Protein AF-A0A4Q3MMF8-F1 (afdb_monomer_lite)

pLDDT: mean 90.1, std 11.58, range [44.69, 98.19]

Structure (mmCIF, N/CA/C/O backbone):
data_AF-A0A4Q3MMF8-F1
#
_entry.id   AF-A0A4Q3MMF8-F1
#
loop_
_atom_site.group_PDB
_atom_site.id
_atom_site.type_symbol
_atom_site.label_atom_id
_atom_site.label_alt_id
_atom_site.label_comp_id
_atom_site.label_asym_id
_atom_site.label_entity_id
_atom_site.label_seq_id
_atom_site.pdbx_PDB_ins_code
_atom_site.Cartn_x
_atom_site.Cartn_y
_atom_site.Cartn_z
_atom_site.occupancy
_atom_site.B_iso_or_equiv
_atom_site.auth_seq_id
_atom_site.auth_comp_id
_atom_site.auth_asym_id
_atom_site.auth_atom_id
_atom_site.pdbx_PDB_model_num
ATOM 1 N N . MET A 1 1 ? 4.624 -18.565 12.307 1.00 44.69 1 MET A N 1
ATOM 2 C CA . MET A 1 1 ? 3.848 -18.217 11.097 1.00 44.69 1 MET A CA 1
ATOM 3 C C . MET A 1 1 ? 4.584 -17.099 10.391 1.00 44.69 1 MET A C 1
ATOM 5 O O . MET A 1 1 ? 4.738 -16.039 10.981 1.00 44.69 1 MET A O 1
ATOM 9 N N . THR A 1 2 ? 5.098 -17.344 9.190 1.00 57.53 2 THR A N 1
ATOM 10 C CA . THR A 1 2 ? 5.682 -16.291 8.351 1.00 57.53 2 THR A CA 1
ATOM 11 C C . THR A 1 2 ? 4.558 -15.331 7.962 1.00 57.53 2 THR A C 1
ATOM 13 O O . THR A 1 2 ? 3.508 -15.782 7.501 1.00 57.53 2 THR A O 1
ATOM 16 N N . LYS A 1 3 ? 4.723 -14.029 8.215 1.00 65.62 3 LYS A N 1
ATOM 17 C CA . LYS A 1 3 ? 3.769 -13.013 7.751 1.00 65.62 3 LYS A CA 1
ATOM 18 C C . LYS A 1 3 ? 3.705 -13.118 6.218 1.00 65.62 3 LYS A C 1
ATOM 20 O O . LYS A 1 3 ? 4.772 -13.172 5.610 1.00 65.62 3 LYS A O 1
ATOM 25 N N . PRO A 1 4 ? 2.515 -13.214 5.598 1.00 69.44 4 PRO A N 1
ATOM 26 C CA . PRO A 1 4 ? 2.426 -13.294 4.147 1.00 69.44 4 PRO A CA 1
ATOM 27 C C . PRO A 1 4 ? 3.050 -12.033 3.558 1.00 69.44 4 PRO A C 1
ATOM 29 O O . PRO A 1 4 ? 2.666 -10.932 3.956 1.00 69.44 4 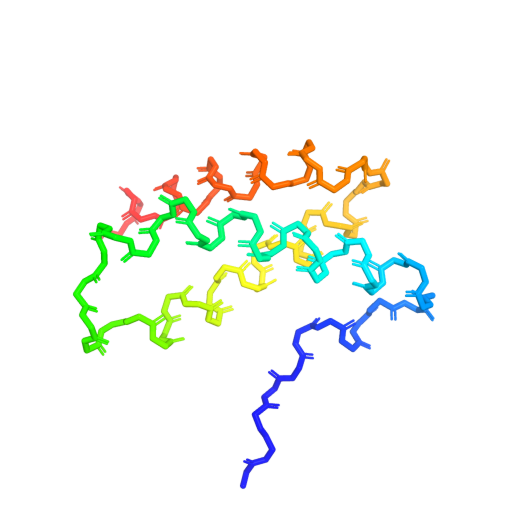PRO A O 1
ATOM 32 N N . ASP A 1 5 ? 4.019 -12.215 2.667 1.00 83.25 5 ASP A N 1
ATOM 33 C CA . ASP A 1 5 ? 4.630 -11.146 1.889 1.00 83.25 5 ASP A CA 1
ATOM 34 C C . ASP A 1 5 ? 3.809 -10.957 0.607 1.00 83.25 5 ASP A C 1
ATOM 36 O O . ASP A 1 5 ? 3.873 -11.806 -0.287 1.00 83.25 5 ASP A O 1
ATOM 40 N N . PRO A 1 6 ? 2.994 -9.892 0.501 1.00 85.62 6 PRO A N 1
ATOM 41 C CA . PRO A 1 6 ? 2.163 -9.680 -0.674 1.00 85.62 6 PRO A CA 1
ATOM 42 C C . PRO A 1 6 ? 2.995 -9.407 -1.931 1.00 85.62 6 PRO A C 1
ATOM 44 O O . PRO A 1 6 ? 2.499 -9.640 -3.028 1.00 85.62 6 PRO A O 1
ATOM 47 N N . PHE A 1 7 ? 4.234 -8.919 -1.796 1.00 87.62 7 PHE A N 1
ATOM 48 C CA . PHE A 1 7 ? 5.082 -8.540 -2.927 1.00 87.62 7 PHE A CA 1
ATOM 49 C C . PHE A 1 7 ? 5.757 -9.739 -3.591 1.00 87.62 7 PHE A C 1
ATOM 51 O O . PHE A 1 7 ? 6.160 -9.630 -4.744 1.00 87.62 7 PHE A O 1
ATOM 58 N N . ALA A 1 8 ? 5.788 -10.898 -2.926 1.00 86.75 8 ALA A N 1
ATOM 59 C CA . ALA A 1 8 ? 6.360 -12.136 -3.458 1.00 86.75 8 ALA A CA 1
ATOM 60 C C . ALA A 1 8 ? 5.668 -12.657 -4.737 1.00 86.75 8 ALA A C 1
ATOM 62 O O . ALA A 1 8 ? 6.179 -13.569 -5.379 1.00 86.75 8 ALA A O 1
ATOM 63 N N . ILE A 1 9 ? 4.504 -12.107 -5.104 1.00 88.75 9 ILE A N 1
ATOM 64 C CA . ILE A 1 9 ? 3.826 -12.403 -6.375 1.00 88.75 9 ILE A CA 1
ATOM 65 C C . ILE A 1 9 ? 4.444 -11.666 -7.574 1.00 88.75 9 ILE A C 1
ATOM 67 O O . ILE A 1 9 ? 4.163 -12.024 -8.713 1.00 88.75 9 ILE A O 1
ATOM 71 N N . LEU A 1 10 ? 5.235 -10.617 -7.337 1.00 89.31 10 LEU A N 1
ATOM 72 C CA . LEU A 1 10 ? 5.901 -9.859 -8.391 1.00 89.31 10 LEU A CA 1
ATOM 73 C C . LEU A 1 10 ? 7.179 -10.596 -8.797 1.00 89.31 10 LEU A C 1
ATOM 75 O O . LEU A 1 10 ? 7.988 -10.967 -7.948 1.00 89.31 10 LEU A O 1
ATOM 79 N N . GLU A 1 11 ? 7.353 -10.817 -10.097 1.00 88.75 11 GLU A N 1
ATOM 80 C CA . GLU A 1 11 ? 8.425 -11.673 -10.615 1.00 88.75 11 GLU A CA 1
ATOM 81 C C . GLU A 1 11 ? 9.773 -10.953 -10.648 1.00 88.75 11 GLU A C 1
ATOM 83 O O . GLU A 1 11 ? 10.823 -11.570 -10.446 1.00 88.75 11 GLU A O 1
ATOM 88 N N . TYR A 1 12 ? 9.760 -9.641 -10.896 1.00 91.06 12 TYR A N 1
ATOM 89 C CA . TYR A 1 12 ? 10.984 -8.893 -11.123 1.00 91.06 12 TYR A CA 1
ATOM 90 C C . TYR A 1 12 ? 11.372 -8.011 -9.925 1.00 91.06 12 TYR A C 1
ATOM 92 O O . TYR A 1 12 ? 10.547 -7.246 -9.420 1.00 91.06 12 TYR A O 1
ATOM 100 N N . PRO A 1 13 ? 12.660 -7.989 -9.520 1.00 92.12 13 PRO A N 1
ATOM 101 C CA . PRO A 1 13 ? 13.123 -7.175 -8.390 1.00 92.12 13 PRO A CA 1
ATOM 102 C C . PRO A 1 13 ? 12.806 -5.679 -8.508 1.00 92.12 13 PRO A C 1
ATOM 104 O O . PRO A 1 13 ? 12.535 -5.015 -7.511 1.00 92.12 13 PRO A O 1
ATOM 107 N N . HIS A 1 14 ? 12.818 -5.133 -9.727 1.00 90.69 14 HIS A N 1
ATOM 108 C CA . HIS A 1 14 ? 12.493 -3.725 -9.956 1.00 90.69 14 HIS A CA 1
ATOM 109 C C . HIS A 1 14 ? 10.995 -3.433 -9.767 1.00 90.69 14 HIS A C 1
ATOM 111 O O . HIS A 1 14 ? 10.632 -2.327 -9.375 1.00 90.69 14 HIS A O 1
ATOM 117 N N . GLU A 1 15 ? 10.118 -4.411 -10.007 1.00 92.44 15 GLU A N 1
ATOM 118 C CA . GLU A 1 15 ? 8.687 -4.291 -9.724 1.00 92.44 15 GLU A CA 1
ATOM 119 C C . GLU A 1 15 ? 8.415 -4.356 -8.229 1.00 92.44 15 GLU A C 1
ATOM 121 O O . GLU A 1 15 ? 7.625 -3.552 -7.735 1.00 92.44 15 GLU A O 1
ATOM 126 N N . ILE A 1 16 ? 9.113 -5.247 -7.517 1.00 94.50 16 ILE A N 1
ATOM 127 C CA . ILE A 1 16 ? 9.072 -5.328 -6.054 1.00 94.50 16 ILE A CA 1
ATOM 128 C C . ILE A 1 16 ? 9.470 -3.976 -5.460 1.00 94.50 16 ILE A C 1
ATOM 130 O O . ILE A 1 16 ? 8.655 -3.354 -4.787 1.00 94.50 16 ILE A O 1
ATOM 134 N N . ALA A 1 17 ? 10.649 -3.450 -5.807 1.00 94.56 17 ALA A N 1
ATOM 135 C CA . ALA A 1 17 ? 11.133 -2.171 -5.281 1.00 94.56 17 ALA A CA 1
ATOM 136 C C . ALA A 1 17 ? 10.184 -0.995 -5.592 1.00 94.56 17 ALA A C 1
ATOM 138 O O . ALA A 1 17 ? 9.965 -0.105 -4.767 1.00 94.56 17 ALA A O 1
ATOM 139 N N . ARG A 1 18 ? 9.590 -0.989 -6.790 1.00 94.38 18 ARG A N 1
ATOM 140 C CA . ARG A 1 18 ? 8.603 0.013 -7.216 1.00 94.38 18 ARG A CA 1
ATOM 141 C C . ARG A 1 18 ? 7.321 -0.065 -6.389 1.00 94.38 18 ARG A C 1
ATOM 143 O O . ARG A 1 18 ? 6.814 0.969 -5.953 1.00 94.38 18 ARG A O 1
ATOM 150 N N . ALA A 1 19 ? 6.812 -1.272 -6.159 1.00 95.75 19 ALA A N 1
ATOM 151 C CA . ALA A 1 19 ? 5.614 -1.512 -5.369 1.00 95.75 19 ALA A CA 1
ATOM 152 C C . ALA A 1 19 ? 5.853 -1.237 -3.874 1.00 95.75 19 ALA A C 1
ATOM 154 O O . ALA A 1 19 ? 5.019 -0.600 -3.237 1.00 95.75 19 ALA A O 1
ATOM 155 N N . GLU A 1 20 ? 7.001 -1.626 -3.322 1.00 95.38 20 GLU A N 1
ATOM 156 C CA . GLU A 1 20 ? 7.392 -1.306 -1.945 1.00 95.38 20 GLU A CA 1
ATOM 157 C C . GLU A 1 20 ? 7.429 0.207 -1.726 1.00 95.38 20 GLU A C 1
ATOM 159 O O . GLU A 1 20 ? 6.741 0.722 -0.841 1.00 95.38 20 GLU A O 1
ATOM 164 N N . ARG A 1 21 ? 8.119 0.943 -2.608 1.00 96.88 21 ARG A N 1
ATOM 165 C CA . ARG A 1 21 ? 8.195 2.406 -2.537 1.00 96.88 21 ARG A CA 1
ATOM 166 C C . ARG A 1 21 ? 6.823 3.067 -2.654 1.00 96.88 21 ARG A C 1
ATOM 168 O O . ARG A 1 21 ? 6.518 3.994 -1.907 1.00 96.88 21 ARG A O 1
ATOM 175 N N . ALA A 1 22 ? 5.975 2.593 -3.565 1.00 97.56 22 ALA A N 1
ATOM 176 C CA . ALA A 1 22 ? 4.603 3.083 -3.670 1.00 97.56 22 ALA A CA 1
ATOM 177 C C . ALA A 1 22 ? 3.796 2.808 -2.388 1.00 97.56 22 ALA A C 1
ATOM 179 O O . ALA A 1 22 ? 3.009 3.652 -1.960 1.00 97.56 22 ALA A O 1
ATOM 180 N N . GLY A 1 23 ? 4.009 1.652 -1.754 1.00 97.19 23 GLY A N 1
ATOM 181 C CA . GLY A 1 23 ? 3.387 1.285 -0.486 1.00 97.19 23 GLY A CA 1
ATOM 182 C C . GLY A 1 23 ? 3.823 2.165 0.680 1.00 97.19 23 GLY A C 1
ATOM 183 O O . GLY A 1 23 ? 2.972 2.571 1.467 1.00 97.19 23 GLY A O 1
ATOM 184 N N . GLU A 1 24 ? 5.104 2.517 0.769 1.00 97.56 24 GLU A N 1
ATOM 185 C CA . GLU A 1 24 ? 5.624 3.454 1.774 1.00 97.56 24 GLU A CA 1
ATOM 186 C C . GLU A 1 24 ? 5.022 4.856 1.613 1.00 97.56 24 GLU A C 1
ATOM 188 O O . GLU A 1 24 ? 4.536 5.448 2.582 1.00 97.56 24 GLU A O 1
ATOM 193 N N . ILE A 1 25 ? 4.978 5.365 0.376 1.00 98.19 25 ILE A N 1
ATOM 194 C CA . ILE A 1 25 ? 4.376 6.669 0.063 1.00 98.19 25 ILE A CA 1
ATOM 195 C C . ILE A 1 25 ? 2.883 6.654 0.415 1.00 98.19 25 ILE A C 1
ATOM 197 O O . ILE A 1 25 ? 2.398 7.537 1.119 1.00 98.19 25 ILE A O 1
ATOM 201 N N . ALA A 1 26 ? 2.151 5.631 -0.028 1.00 97.75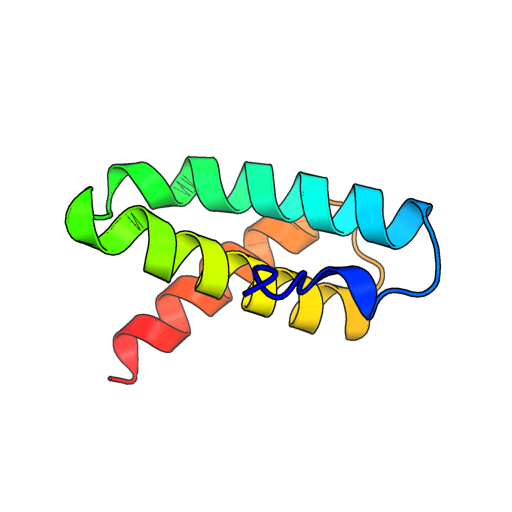 26 ALA A N 1
ATOM 202 C CA . ALA A 1 26 ? 0.722 5.519 0.239 1.00 97.75 26 ALA A CA 1
ATOM 203 C C . ALA A 1 26 ? 0.418 5.361 1.735 1.00 97.75 26 ALA A C 1
ATOM 205 O O . ALA A 1 26 ? -0.550 5.938 2.228 1.00 97.75 26 ALA A O 1
ATOM 206 N N . TRP A 1 27 ? 1.228 4.585 2.458 1.00 97.94 27 TRP A N 1
ATOM 207 C CA . TRP A 1 27 ? 1.043 4.352 3.886 1.00 97.94 27 TRP A CA 1
ATOM 208 C C . TRP A 1 27 ? 1.301 5.610 4.713 1.00 97.94 27 TRP A C 1
ATOM 210 O O . TRP A 1 27 ? 0.442 5.973 5.514 1.00 97.94 27 TRP A O 1
ATOM 220 N N . SER A 1 28 ? 2.410 6.316 4.467 1.00 97.56 28 SER A N 1
ATOM 221 C CA . SER A 1 28 ? 2.729 7.561 5.186 1.00 97.56 28 SER A CA 1
ATOM 222 C C . SER A 1 28 ? 1.651 8.638 5.017 1.00 97.56 28 SER A C 1
ATOM 224 O O . SER A 1 28 ? 1.411 9.429 5.926 1.00 97.56 28 SER A O 1
ATOM 226 N N . TYR A 1 29 ? 0.937 8.631 3.886 1.00 96.94 29 TYR A N 1
ATOM 227 C CA . TYR A 1 29 ? -0.204 9.515 3.664 1.00 96.94 29 TYR A CA 1
ATOM 228 C C . TYR A 1 29 ? -1.428 9.165 4.530 1.00 96.94 29 TYR A C 1
ATOM 230 O O . TYR A 1 29 ? -2.110 10.065 5.018 1.00 96.94 29 TYR A O 1
ATOM 238 N N . VAL A 1 30 ? -1.742 7.877 4.719 1.00 95.75 30 VAL A N 1
ATOM 239 C CA . VAL A 1 30 ? -2.996 7.454 5.380 1.00 95.75 30 VAL A CA 1
ATOM 240 C C . VAL A 1 30 ? -2.844 7.117 6.863 1.00 95.75 30 VAL A C 1
ATOM 242 O O . VAL A 1 30 ? -3.837 7.151 7.589 1.00 95.75 30 VAL A O 1
ATOM 245 N N . GLU A 1 31 ? -1.642 6.766 7.331 1.00 95.69 31 GLU A N 1
ATOM 246 C CA . GLU A 1 31 ? -1.442 6.181 8.665 1.00 95.69 31 GLU A CA 1
ATOM 247 C C . GLU A 1 31 ? -1.863 7.108 9.810 1.00 95.69 31 GLU A C 1
ATOM 249 O O . GLU A 1 31 ? -2.409 6.639 10.810 1.00 95.69 31 GLU A O 1
ATOM 254 N N . GLY A 1 32 ? -1.700 8.425 9.632 1.00 95.06 32 GLY A N 1
ATOM 255 C CA . GLY A 1 32 ? -2.095 9.433 10.618 1.00 95.06 32 GLY A CA 1
ATOM 256 C C . GLY A 1 32 ? -3.605 9.486 10.883 1.00 95.06 32 GLY A C 1
ATOM 257 O O . GLY A 1 32 ? -4.024 9.960 11.935 1.00 95.06 32 GLY A O 1
ATOM 258 N N . GLY A 1 33 ? -4.426 8.970 9.962 1.00 93.62 33 GLY A N 1
ATOM 259 C CA . GLY A 1 33 ? -5.879 8.866 10.117 1.00 93.62 33 GLY A CA 1
ATOM 260 C C . GLY A 1 33 ? -6.363 7.529 10.686 1.00 93.62 33 GLY A C 1
ATOM 261 O O . GLY A 1 33 ? -7.571 7.317 10.778 1.00 93.62 33 GLY A O 1
ATOM 262 N N . ILE A 1 34 ? -5.458 6.605 11.027 1.00 94.88 34 ILE A N 1
ATOM 263 C CA . ILE A 1 34 ? -5.794 5.232 11.424 1.00 94.88 34 ILE A CA 1
ATOM 264 C C . ILE A 1 34 ? -5.409 5.010 12.895 1.00 94.88 34 ILE A C 1
ATOM 266 O O . ILE A 1 34 ? -4.246 5.217 13.254 1.00 94.88 34 ILE A O 1
ATOM 270 N N . PRO A 1 35 ? -6.336 4.533 13.754 1.00 96.00 35 PRO A N 1
ATOM 271 C CA . PRO A 1 35 ? -6.014 4.190 15.137 1.00 96.00 35 PRO A CA 1
ATOM 272 C C . PRO A 1 35 ? -4.857 3.191 15.217 1.00 96.00 35 PRO A C 1
ATOM 274 O O . PRO A 1 35 ? -4.840 2.210 14.475 1.00 96.00 35 PRO A O 1
ATOM 277 N N . VAL A 1 36 ? -3.927 3.387 16.158 1.00 94.81 36 VAL A N 1
ATOM 278 C CA . VAL A 1 36 ? -2.715 2.550 16.309 1.00 94.81 36 VAL A CA 1
ATOM 279 C C . VAL A 1 36 ? -3.042 1.054 16.366 1.00 94.81 36 VAL A C 1
ATOM 281 O O . VAL A 1 36 ? -2.379 0.246 15.722 1.00 94.81 36 VAL A O 1
ATOM 284 N N . VAL A 1 37 ? -4.125 0.685 17.058 1.00 95.75 37 VAL A N 1
ATOM 285 C CA . VAL A 1 37 ? -4.595 -0.709 17.174 1.00 95.75 37 VAL A CA 1
ATOM 286 C C . VAL A 1 37 ? -4.997 -1.338 15.833 1.00 95.75 37 VAL A C 1
ATOM 288 O O . VAL A 1 37 ? -5.004 -2.558 15.697 1.00 95.75 37 VAL A O 1
ATOM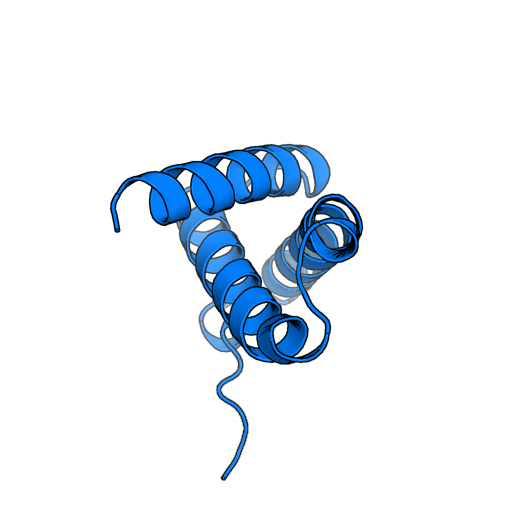 291 N N . GLU A 1 38 ? -5.324 -0.523 14.830 1.00 95.00 38 GLU A N 1
ATOM 292 C CA . GLU A 1 38 ? -5.700 -0.967 13.490 1.00 95.00 38 GLU A CA 1
ATOM 293 C C . GLU A 1 38 ? -4.575 -0.826 12.461 1.00 95.00 38 GLU A C 1
ATOM 295 O O . GLU A 1 38 ? -4.684 -1.410 11.378 1.00 95.00 38 GLU A O 1
ATOM 300 N N . GLN A 1 39 ? -3.511 -0.077 12.768 1.00 94.12 39 GLN A N 1
ATOM 301 C CA . GLN A 1 39 ? -2.483 0.297 11.794 1.00 94.12 39 GLN A CA 1
ATOM 302 C C . GLN A 1 39 ? -1.854 -0.915 11.116 1.00 94.12 39 GLN A C 1
ATOM 304 O O . GLN A 1 39 ? -1.791 -0.958 9.894 1.00 94.12 39 GLN A O 1
ATOM 309 N N . GLU A 1 40 ? -1.483 -1.948 11.869 1.00 93.69 40 GLU A N 1
ATOM 310 C CA . GLU A 1 40 ? -0.862 -3.147 11.299 1.00 93.69 40 GLU A CA 1
ATOM 311 C C . GLU A 1 40 ? -1.786 -3.863 10.299 1.00 93.69 40 GLU A C 1
ATOM 313 O O . GLU A 1 40 ? -1.395 -4.201 9.178 1.00 93.69 40 GLU A O 1
ATOM 318 N N . ARG A 1 41 ? -3.064 -4.022 10.663 1.00 93.31 41 ARG A N 1
ATOM 319 C CA . ARG A 1 41 ? -4.083 -4.622 9.792 1.00 93.31 41 ARG A CA 1
ATOM 320 C C . ARG A 1 41 ? -4.289 -3.790 8.527 1.00 93.31 41 ARG A C 1
ATOM 322 O O . ARG A 1 41 ? -4.424 -4.341 7.432 1.00 93.31 41 ARG A O 1
ATOM 329 N N . GLN A 1 42 ? -4.333 -2.469 8.668 1.00 95.25 42 GLN A N 1
ATOM 330 C CA . GLN A 1 42 ? -4.525 -1.556 7.547 1.00 95.25 42 GLN A CA 1
ATOM 331 C C . GLN A 1 42 ? -3.286 -1.453 6.653 1.00 95.25 42 GLN A C 1
ATOM 333 O O . GLN A 1 42 ? -3.435 -1.371 5.436 1.00 95.25 42 GLN A O 1
ATOM 338 N N . ARG A 1 43 ? -2.080 -1.555 7.215 1.00 95.12 43 ARG A N 1
ATOM 339 C CA . ARG A 1 43 ? -0.820 -1.587 6.470 1.00 95.12 43 ARG A CA 1
ATOM 340 C C . ARG A 1 43 ? -0.728 -2.829 5.592 1.00 95.12 43 ARG A C 1
ATOM 342 O O . ARG A 1 43 ? -0.426 -2.719 4.408 1.00 95.12 43 ARG A O 1
ATOM 349 N N . ILE A 1 44 ? -1.087 -3.998 6.131 1.00 94.12 44 ILE A N 1
ATOM 350 C CA . ILE A 1 44 ? -1.190 -5.239 5.346 1.00 94.12 44 ILE A CA 1
ATOM 351 C C . ILE A 1 44 ? -2.203 -5.061 4.208 1.00 94.12 44 ILE A C 1
ATOM 353 O O . ILE A 1 44 ? -1.924 -5.392 3.058 1.00 94.12 44 ILE A O 1
ATOM 357 N N . ARG A 1 45 ? -3.374 -4.486 4.501 1.00 95.00 45 ARG A N 1
ATOM 358 C CA . ARG A 1 45 ? -4.395 -4.202 3.484 1.00 95.00 45 ARG A CA 1
ATOM 359 C C . ARG A 1 45 ? -3.894 -3.239 2.401 1.00 95.00 45 ARG A C 1
ATOM 361 O O . ARG A 1 45 ? -4.216 -3.458 1.235 1.00 95.00 45 ARG A O 1
ATOM 368 N N . MET A 1 46 ? -3.133 -2.206 2.762 1.00 96.56 46 MET A N 1
ATOM 369 C CA . MET 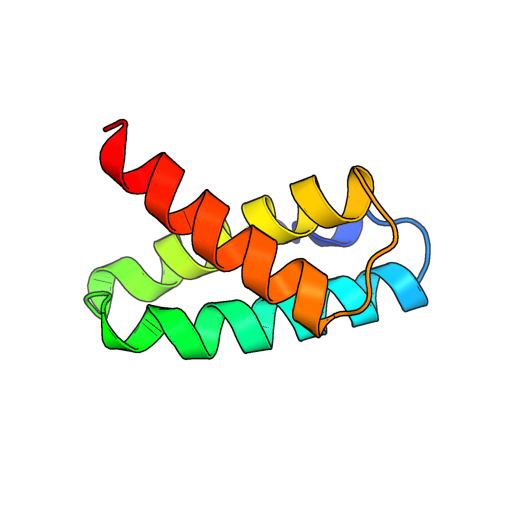A 1 46 ? -2.509 -1.289 1.805 1.00 96.56 46 MET A CA 1
ATOM 370 C C . MET A 1 46 ? -1.537 -2.037 0.887 1.00 96.56 46 MET A C 1
ATOM 372 O O . MET A 1 46 ? -1.641 -1.894 -0.326 1.00 96.56 46 MET A O 1
ATOM 376 N N . ALA A 1 47 ? -0.678 -2.904 1.432 1.00 95.75 47 ALA A N 1
ATOM 377 C CA . ALA A 1 47 ? 0.246 -3.710 0.630 1.00 95.75 47 ALA A CA 1
ATOM 378 C C . ALA A 1 47 ? -0.489 -4.566 -0.420 1.00 95.75 47 ALA A C 1
ATOM 380 O O . ALA A 1 47 ? -0.133 -4.538 -1.594 1.00 95.75 47 ALA A O 1
ATOM 381 N N . TYR A 1 48 ? -1.591 -5.231 -0.050 1.00 94.81 48 TYR A N 1
ATOM 382 C CA . TYR A 1 48 ? -2.418 -5.966 -1.019 1.00 94.81 48 TYR A CA 1
ATOM 383 C C . TYR A 1 48 ? -3.050 -5.070 -2.093 1.00 94.81 48 TYR A C 1
ATOM 385 O O . TYR A 1 48 ? -3.178 -5.484 -3.246 1.00 94.81 48 TYR A O 1
ATOM 393 N N . VAL A 1 49 ? -3.472 -3.852 -1.737 1.00 96.06 49 VAL A N 1
ATOM 394 C CA . VAL A 1 49 ? -3.990 -2.885 -2.716 1.00 96.06 49 VAL A CA 1
ATOM 395 C C . VAL A 1 49 ? -2.893 -2.500 -3.706 1.00 96.06 49 VAL A C 1
ATOM 397 O O . VAL A 1 49 ? -3.125 -2.571 -4.911 1.00 96.06 49 VAL A O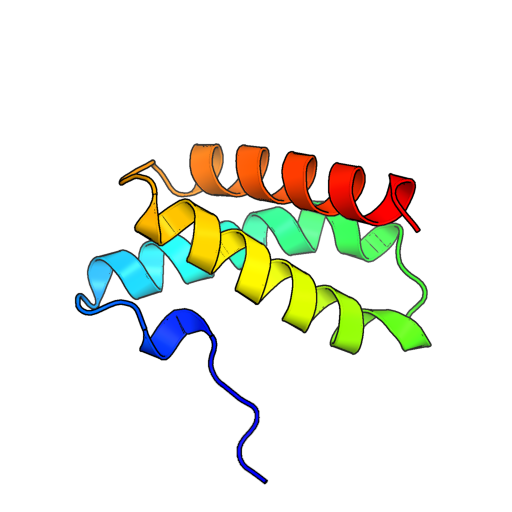 1
ATOM 400 N N . VAL A 1 50 ? -1.708 -2.149 -3.210 1.00 96.56 50 VAL A N 1
ATOM 401 C CA . VAL A 1 50 ? -0.560 -1.754 -4.032 1.00 96.56 50 VAL A CA 1
ATOM 402 C C . VAL A 1 50 ? -0.161 -2.872 -4.987 1.00 96.56 50 VAL A C 1
ATOM 404 O O . VAL A 1 50 ? -0.072 -2.630 -6.185 1.00 96.56 50 VAL A O 1
ATOM 407 N N . VAL A 1 51 ? -0.023 -4.102 -4.490 1.00 95.06 51 VAL A N 1
ATOM 408 C CA . VAL A 1 51 ? 0.313 -5.271 -5.313 1.00 95.06 51 VAL A CA 1
ATOM 409 C C . VAL A 1 51 ? -0.730 -5.511 -6.401 1.00 95.06 51 VAL A C 1
ATOM 411 O O . VAL A 1 51 ? -0.367 -5.697 -7.558 1.00 95.06 51 VAL A O 1
ATOM 414 N N . SER A 1 52 ? -2.027 -5.433 -6.073 1.00 94.38 52 SER A N 1
ATOM 415 C CA . SER A 1 52 ? -3.077 -5.607 -7.087 1.00 94.38 52 SER A CA 1
ATOM 416 C C . SER A 1 52 ? -2.969 -4.581 -8.220 1.00 94.38 52 SER A C 1
ATOM 418 O O . SER A 1 52 ? -3.135 -4.927 -9.383 1.00 94.38 52 SER A O 1
ATOM 420 N N . LEU A 1 53 ? -2.627 -3.332 -7.892 1.00 95.00 53 LEU A N 1
ATOM 421 C CA . LEU A 1 53 ? -2.479 -2.256 -8.870 1.00 95.00 53 LEU A CA 1
ATOM 422 C C . LEU A 1 53 ? -1.160 -2.354 -9.651 1.00 95.00 53 LEU A C 1
ATOM 424 O O . LEU A 1 53 ? -1.131 -1.991 -10.824 1.00 95.00 53 LEU A O 1
ATOM 428 N N . ALA A 1 54 ? -0.093 -2.854 -9.019 1.00 93.50 54 ALA A N 1
ATOM 429 C CA . ALA A 1 54 ? 1.208 -3.066 -9.647 1.00 93.50 54 ALA A CA 1
ATOM 430 C C . ALA A 1 54 ? 1.157 -4.158 -10.726 1.00 93.50 54 ALA A C 1
ATOM 432 O O . ALA A 1 54 ? 1.812 -4.011 -11.755 1.00 93.50 54 ALA A O 1
ATOM 433 N N . ILE A 1 55 ? 0.346 -5.203 -10.511 1.00 92.00 55 ILE A N 1
ATOM 434 C CA . ILE A 1 55 ? 0.071 -6.257 -11.503 1.00 92.00 55 ILE A CA 1
ATOM 435 C C . ILE A 1 55 ? -0.753 -5.705 -12.674 1.00 92.00 55 ILE A C 1
ATOM 437 O O . ILE A 1 55 ? -0.509 -6.054 -13.823 1.00 92.00 55 ILE A O 1
ATOM 441 N N . GLU A 1 56 ? -1.734 -4.837 -12.403 1.00 90.62 56 GLU A N 1
ATOM 442 C CA . GLU A 1 56 ? -2.578 -4.248 -13.452 1.00 90.62 56 GLU A CA 1
ATOM 443 C C . GLU A 1 56 ? -1.782 -3.353 -14.414 1.00 90.62 56 GLU A C 1
ATOM 445 O O . GLU A 1 56 ? -2.124 -3.268 -15.596 1.00 90.62 56 GLU A O 1
ATOM 450 N N . ARG A 1 57 ? -0.775 -2.622 -13.911 1.00 87.81 57 ARG A N 1
ATOM 451 C CA . ARG A 1 57 ? -0.033 -1.647 -14.715 1.00 87.81 57 ARG A CA 1
ATOM 452 C C . ARG A 1 57 ? 1.368 -1.342 -14.181 1.00 87.81 57 ARG A C 1
ATOM 454 O O . ARG A 1 57 ? 1.583 -1.095 -12.992 1.00 87.81 57 ARG A O 1
ATOM 461 N N . ALA A 1 58 ? 2.306 -1.209 -15.115 1.00 81.56 58 ALA A N 1
ATOM 462 C CA . ALA A 1 58 ? 3.597 -0.581 -14.873 1.00 81.56 58 ALA A CA 1
ATOM 463 C C . ALA A 1 58 ? 3.456 0.956 -14.812 1.00 81.56 58 ALA A C 1
ATOM 465 O O . ALA A 1 58 ? 3.505 1.632 -15.836 1.00 81.56 58 ALA A O 1
ATOM 466 N N . ASP A 1 59 ? 3.233 1.491 -13.610 1.00 83.69 59 ASP A N 1
ATOM 467 C CA . ASP A 1 59 ? 3.234 2.929 -13.294 1.00 83.69 59 ASP A CA 1
ATOM 468 C C . ASP A 1 59 ? 4.492 3.324 -12.503 1.00 83.69 59 ASP A C 1
ATOM 470 O O . ASP A 1 59 ? 5.042 2.487 -11.781 1.00 83.69 59 ASP A O 1
ATOM 474 N N . GLU A 1 60 ? 4.888 4.601 -12.561 1.00 92.88 60 GLU A N 1
ATOM 475 C CA . GLU A 1 60 ? 5.855 5.194 -11.625 1.00 92.88 60 GLU A CA 1
ATOM 476 C C . GLU A 1 60 ? 5.374 5.038 -10.163 1.00 92.88 60 GLU A C 1
ATOM 478 O O . GLU A 1 60 ? 4.162 5.051 -9.910 1.00 92.88 60 GLU A O 1
ATOM 483 N N . PRO A 1 61 ? 6.281 4.933 -9.167 1.00 93.06 61 PRO A N 1
ATOM 484 C CA . PRO A 1 61 ? 5.900 4.700 -7.771 1.00 93.06 61 PRO A CA 1
ATOM 485 C C . PRO A 1 61 ? 4.873 5.703 -7.225 1.00 93.06 61 PRO A C 1
ATOM 487 O O . PRO A 1 61 ? 3.971 5.324 -6.480 1.00 93.06 61 PRO A O 1
ATOM 490 N N . THR A 1 62 ? 4.983 6.978 -7.607 1.00 96.00 62 THR A N 1
ATOM 491 C CA . THR A 1 62 ? 4.082 8.047 -7.149 1.00 96.00 62 THR A CA 1
ATOM 492 C C . THR A 1 62 ? 2.665 7.885 -7.703 1.00 96.00 62 THR A C 1
ATOM 494 O O . THR A 1 62 ? 1.691 8.019 -6.962 1.00 96.00 62 THR A O 1
ATOM 497 N N . ASP A 1 63 ? 2.531 7.542 -8.984 1.00 96.50 63 ASP A N 1
ATOM 498 C CA . ASP A 1 63 ? 1.224 7.319 -9.611 1.00 96.50 63 ASP A CA 1
ATOM 499 C C . ASP A 1 63 ? 0.546 6.070 -9.040 1.00 96.50 63 ASP A C 1
ATOM 501 O O . ASP A 1 63 ? -0.651 6.082 -8.722 1.00 96.50 63 ASP A O 1
ATOM 505 N N . LEU A 1 64 ? 1.331 5.010 -8.822 1.00 97.12 64 LEU A N 1
ATOM 506 C CA . LEU A 1 64 ? 0.875 3.800 -8.149 1.00 97.12 64 LEU A CA 1
ATOM 507 C C . LEU A 1 64 ? 0.398 4.102 -6.719 1.00 97.12 64 LEU A C 1
ATOM 509 O O . LEU A 1 64 ? -0.673 3.634 -6.321 1.00 97.12 64 LEU A O 1
ATOM 513 N N . ALA A 1 65 ? 1.131 4.932 -5.972 1.00 98.00 65 ALA A N 1
ATOM 514 C CA . ALA A 1 65 ? 0.754 5.352 -4.625 1.00 98.00 65 ALA A CA 1
ATOM 515 C C . ALA A 1 65 ? -0.569 6.136 -4.613 1.00 98.00 65 ALA A C 1
ATOM 517 O O . ALA A 1 65 ? -1.465 5.815 -3.829 1.00 98.00 65 ALA A O 1
ATOM 518 N N . HIS A 1 66 ? -0.754 7.102 -5.519 1.00 97.38 66 HIS A N 1
ATOM 519 C CA . HIS A 1 66 ? -2.011 7.852 -5.633 1.00 97.38 66 HIS A CA 1
ATOM 520 C C . HIS A 1 66 ? -3.212 6.940 -5.920 1.00 97.38 66 HIS A C 1
ATOM 522 O O . HIS A 1 66 ? -4.271 7.066 -5.294 1.00 97.38 66 HIS A O 1
ATOM 528 N N . ARG A 1 67 ? -3.053 5.974 -6.835 1.00 96.69 67 ARG A N 1
ATOM 529 C CA . ARG A 1 67 ? -4.095 4.976 -7.122 1.00 96.69 67 ARG A CA 1
ATOM 530 C C . ARG A 1 67 ? -4.376 4.091 -5.908 1.00 96.69 67 ARG A C 1
ATOM 532 O O . ARG A 1 67 ? -5.544 3.798 -5.637 1.00 96.69 67 ARG A O 1
ATOM 539 N N . ALA A 1 68 ? -3.334 3.687 -5.182 1.00 97.25 68 ALA A N 1
ATOM 540 C CA . ALA A 1 68 ? -3.455 2.860 -3.989 1.00 97.25 68 ALA A CA 1
ATOM 541 C C . ALA A 1 68 ? -4.222 3.578 -2.875 1.00 97.25 68 ALA A C 1
ATOM 543 O O . ALA A 1 68 ? -5.176 3.006 -2.351 1.00 97.25 68 ALA A O 1
ATOM 544 N N . ILE A 1 69 ? -3.898 4.845 -2.590 1.00 97.38 69 ILE A N 1
ATOM 545 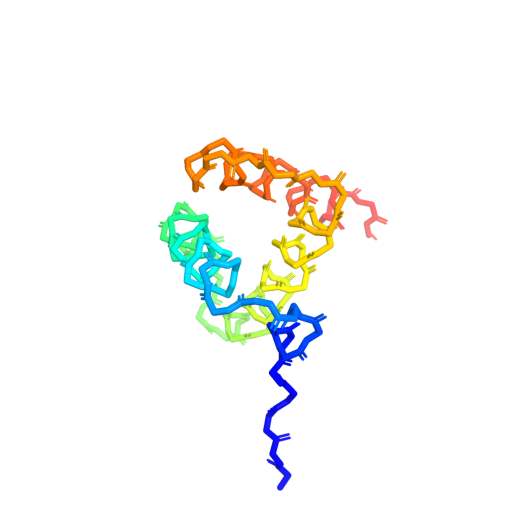C CA . ILE A 1 69 ? -4.623 5.690 -1.626 1.00 97.38 69 ILE A CA 1
ATOM 546 C C . ILE A 1 69 ? -6.109 5.758 -1.991 1.00 97.38 69 ILE A C 1
ATOM 548 O O . ILE A 1 69 ? -6.976 5.452 -1.167 1.00 97.38 69 ILE A O 1
ATOM 552 N N . ARG A 1 70 ? -6.420 6.083 -3.253 1.00 96.44 70 ARG A N 1
ATOM 553 C CA . ARG A 1 70 ? -7.810 6.175 -3.721 1.00 96.44 70 ARG A CA 1
ATOM 554 C C . ARG A 1 70 ? -8.558 4.855 -3.521 1.00 96.44 70 ARG A C 1
ATOM 556 O O . ARG A 1 70 ? -9.624 4.829 -2.908 1.00 96.44 70 ARG A O 1
ATOM 563 N N . ARG A 1 71 ? -7.976 3.738 -3.970 1.00 95.25 71 ARG A N 1
ATOM 564 C CA . ARG A 1 71 ? -8.581 2.402 -3.839 1.00 95.25 71 ARG A CA 1
ATOM 565 C C . ARG A 1 71 ? -8.721 1.963 -2.378 1.00 95.25 71 ARG A C 1
ATOM 567 O O . ARG A 1 71 ? -9.678 1.266 -2.025 1.00 95.25 71 ARG A O 1
ATOM 574 N N . PHE A 1 72 ? -7.773 2.344 -1.528 1.00 95.19 72 PHE A N 1
ATOM 575 C CA . PHE A 1 72 ? -7.789 2.050 -0.102 1.00 95.19 72 PHE A CA 1
ATOM 576 C C . PHE A 1 72 ? -8.978 2.726 0.594 1.00 95.19 72 PHE A C 1
ATOM 578 O O . PHE A 1 72 ? -9.678 2.062 1.365 1.00 95.19 72 PHE A O 1
ATOM 585 N N . HIS A 1 73 ? -9.278 3.984 0.266 1.00 92.75 73 HIS A N 1
ATOM 586 C CA . HIS A 1 73 ? -10.454 4.681 0.793 1.00 92.75 73 HIS A CA 1
ATOM 587 C C . HIS A 1 73 ? -11.773 4.169 0.193 1.00 92.75 73 HIS A C 1
ATOM 589 O O . HIS A 1 73 ? -12.715 3.899 0.935 1.00 92.75 73 HIS A O 1
ATOM 595 N N . GLU A 1 74 ? -11.836 3.910 -1.119 1.00 90.94 74 GLU A N 1
ATOM 596 C CA . GLU A 1 74 ? -13.036 3.349 -1.771 1.00 90.94 74 GLU A CA 1
ATOM 597 C C . GLU A 1 74 ? -13.497 2.033 -1.125 1.00 90.94 74 GLU A C 1
ATOM 599 O O . GLU A 1 74 ? -14.690 1.800 -0.940 1.00 90.94 74 GLU A O 1
ATOM 604 N N . ARG A 1 75 ? -12.552 1.157 -0.757 1.00 75.38 75 ARG A N 1
ATOM 605 C CA . ARG A 1 75 ? -12.867 -0.116 -0.091 1.00 75.38 75 ARG A CA 1
ATOM 606 C C . ARG A 1 75 ? -13.243 0.036 1.391 1.00 75.38 75 ARG A C 1
ATOM 608 O O . ARG A 1 75 ? -13.746 -0.935 1.947 1.00 75.38 75 ARG A O 1
ATOM 615 N N . GLN A 1 76 ? -12.971 1.173 2.040 1.00 68.25 76 GLN A N 1
ATOM 616 C CA . GLN A 1 76 ? -13.467 1.438 3.401 1.00 68.25 76 GLN A CA 1
ATOM 617 C C . GLN A 1 76 ? -14.942 1.838 3.380 1.00 68.25 76 GLN A C 1
ATOM 619 O O . GLN A 1 76 ? -15.688 1.400 4.242 1.00 68.25 76 GLN A O 1
ATOM 624 N N . LEU A 1 77 ? -15.363 2.597 2.365 1.00 61.12 77 LEU A N 1
ATOM 625 C CA . LEU A 1 77 ? -16.735 3.099 2.228 1.00 61.12 77 LEU A CA 1
ATOM 626 C C . LEU A 1 77 ? -17.762 2.031 1.809 1.00 61.12 77 LEU A C 1
ATOM 628 O O . LEU A 1 77 ? -18.959 2.284 1.858 1.00 61.12 77 LEU A O 1
ATOM 632 N N . ARG A 1 78 ? -17.312 0.852 1.357 1.00 57.59 78 ARG A N 1
ATOM 633 C CA . ARG A 1 78 ? -18.179 -0.270 0.938 1.00 57.59 78 ARG A CA 1
ATOM 634 C C . ARG A 1 78 ? -18.405 -1.325 2.034 1.00 57.59 78 ARG A C 1
ATOM 636 O O . ARG A 1 78 ? -18.854 -2.423 1.712 1.00 57.59 78 ARG A O 1
ATOM 643 N N . ARG A 1 79 ? -18.026 -1.039 3.280 1.00 46.59 79 ARG A N 1
ATOM 644 C CA . ARG A 1 79 ? -18.302 -1.873 4.460 1.00 46.59 79 ARG A CA 1
ATOM 645 C C . ARG A 1 79 ? -19.344 -1.199 5.330 1.00 46.59 79 ARG A C 1
ATOM 647 O O . ARG A 1 79 ? -20.123 -1.959 5.936 1.00 46.59 79 ARG A O 1
#

Radius of gyration: 12.11 Å; chains: 1; bounding box: 31×28×32 Å

Sequence (79 aa):
MTKPDPFAILEYPHEIARAERAGEIAWSYVEGGIPVVEQERQRIRMAYVVVSLAIERADEPTDLAHRAIRRFHERQLRR

Foldseek 3Di:
DPDDDLLVVPDDPVLSVLLVLLLVLLLVVCVVVDPPVCSVVLSVVLSNLLSVQSVVDDDGSPVSNVSSNVVSVVVVVVD

Secondary structure (DSSP, 8-state):
-PPP-GGGG--SHHHHHHHHHHHHHHHHHHGGGS-HHHHHHHHHHHHHHHHHHHHH----HHHHHHHHHHHHHHTTTT-